Protein AF-A0A9X7G4G8-F1 (afdb_monomer)

Structure (mmCIF, N/CA/C/O backbone):
data_AF-A0A9X7G4G8-F1
#
_entry.id   AF-A0A9X7G4G8-F1
#
loop_
_atom_site.group_PDB
_atom_site.id
_atom_site.type_symbol
_atom_site.label_atom_id
_atom_site.label_alt_id
_atom_site.label_comp_id
_atom_site.label_asym_id
_atom_site.label_entity_id
_atom_site.label_seq_id
_atom_site.pdbx_PDB_ins_code
_atom_site.Cartn_x
_atom_site.Cartn_y
_atom_site.Cartn_z
_atom_site.occupancy
_atom_site.B_iso_or_equiv
_atom_site.auth_seq_id
_atom_site.auth_comp_id
_atom_site.auth_asym_id
_atom_site.auth_atom_id
_atom_site.pdbx_PDB_model_num
ATOM 1 N N . GLN A 1 1 ? -40.607 -14.390 13.431 1.00 73.38 1 GLN A N 1
ATOM 2 C CA . GLN A 1 1 ? -40.820 -13.958 14.825 1.00 73.38 1 GLN A CA 1
ATOM 3 C C . GLN A 1 1 ? -39.812 -12.864 15.126 1.00 73.38 1 GLN A C 1
ATOM 5 O O . GLN A 1 1 ? -38.630 -13.105 14.919 1.00 73.38 1 GLN A O 1
ATOM 10 N N . GLU A 1 2 ? -40.258 -11.662 15.494 1.00 69.75 2 GLU A N 1
ATOM 11 C CA . GLU A 1 2 ? -39.342 -10.584 15.891 1.00 69.75 2 GLU A CA 1
ATOM 12 C C . GLU A 1 2 ? -38.734 -10.877 17.266 1.00 69.75 2 GLU A C 1
ATOM 14 O O . GLU A 1 2 ? -39.414 -11.380 18.162 1.00 69.75 2 GLU A O 1
ATOM 19 N N . LEU A 1 3 ? -37.441 -10.584 17.414 1.00 82.69 3 LEU A N 1
ATOM 20 C CA . LEU A 1 3 ? -36.720 -10.734 18.675 1.00 82.69 3 LEU A CA 1
ATOM 21 C C . LEU A 1 3 ? -36.928 -9.493 19.562 1.00 82.69 3 LEU A C 1
ATOM 23 O O . LEU A 1 3 ? -36.977 -8.374 19.043 1.00 82.69 3 LEU A O 1
ATOM 27 N N . PRO A 1 4 ? -37.022 -9.659 20.894 1.00 85.19 4 PRO A N 1
ATOM 28 C CA . PRO A 1 4 ? -37.183 -8.543 21.819 1.00 85.19 4 PRO A CA 1
ATOM 29 C C . PRO A 1 4 ? -35.953 -7.624 21.806 1.00 85.19 4 PRO A C 1
ATOM 31 O O . PRO A 1 4 ? -34.809 -8.082 21.789 1.00 85.19 4 PRO A O 1
ATOM 34 N N . LYS A 1 5 ? -36.189 -6.307 21.840 1.00 79.69 5 LYS A N 1
ATOM 35 C CA . LYS A 1 5 ? -35.117 -5.303 21.886 1.00 79.69 5 LYS A CA 1
ATOM 36 C C . LYS A 1 5 ? -34.407 -5.338 23.241 1.00 79.69 5 LYS A C 1
ATOM 38 O O . LYS A 1 5 ? -35.038 -5.232 24.289 1.00 79.69 5 LYS A O 1
ATOM 43 N N . THR A 1 6 ? -33.081 -5.411 23.213 1.00 84.94 6 THR A N 1
ATOM 44 C CA . THR A 1 6 ? -32.227 -5.528 24.406 1.00 84.94 6 THR A CA 1
ATOM 45 C C . THR A 1 6 ? -31.980 -4.204 25.137 1.00 84.94 6 THR A C 1
ATOM 47 O O . THR A 1 6 ? -31.405 -4.226 26.217 1.00 84.94 6 THR A O 1
ATOM 50 N N . HIS A 1 7 ? -32.394 -3.057 24.574 1.00 80.44 7 HIS A N 1
ATOM 51 C CA . HIS A 1 7 ? -32.141 -1.702 25.110 1.00 80.44 7 HIS A CA 1
ATOM 52 C C . HIS A 1 7 ? -30.657 -1.392 25.400 1.00 80.44 7 HIS A C 1
ATOM 54 O O . HIS A 1 7 ? -30.343 -0.445 26.116 1.00 80.44 7 HIS A O 1
ATOM 60 N N . SER A 1 8 ? -29.742 -2.177 24.829 1.00 80.75 8 SER A N 1
ATOM 61 C CA . SER A 1 8 ? -28.305 -1.938 24.884 1.00 80.75 8 SER A CA 1
ATOM 62 C C . SER A 1 8 ? -27.901 -1.083 23.686 1.00 80.75 8 SER A C 1
ATOM 64 O O . SER A 1 8 ? -28.226 -1.416 22.545 1.00 80.75 8 SER A O 1
ATOM 66 N N . TYR A 1 9 ? -27.211 0.024 23.954 1.00 80.12 9 TYR A N 1
ATOM 67 C CA . TYR A 1 9 ? -26.712 0.949 22.943 1.00 80.12 9 TYR A CA 1
ATOM 68 C C . TYR A 1 9 ? -25.214 1.133 23.160 1.00 80.12 9 TYR A C 1
ATOM 70 O O . TYR A 1 9 ? -24.785 1.444 24.270 1.00 80.12 9 TYR A O 1
ATOM 78 N N . ILE A 1 10 ? -24.429 0.958 22.101 1.00 84.12 10 ILE A N 1
ATOM 79 C CA . ILE A 1 10 ? -23.006 1.285 22.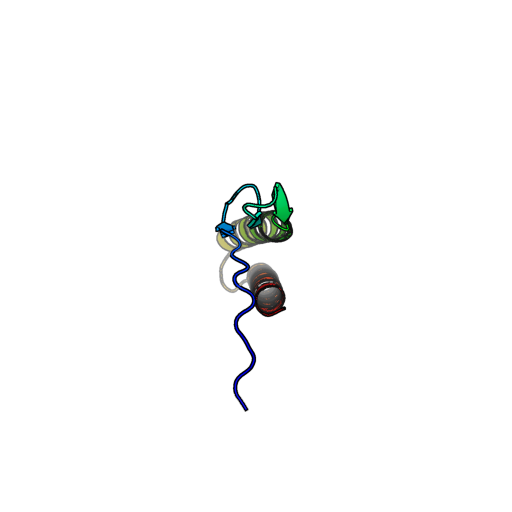099 1.0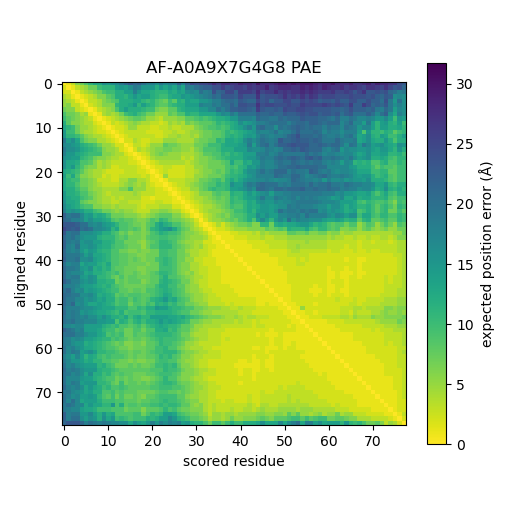0 84.12 10 ILE A CA 1
ATOM 80 C C . ILE A 1 10 ? -22.773 2.355 21.038 1.00 84.12 10 ILE A C 1
ATOM 82 O O . ILE A 1 10 ? -23.140 2.182 19.876 1.00 84.12 10 ILE A O 1
ATOM 86 N N . GLY A 1 11 ? -22.174 3.469 21.454 1.00 84.56 11 GLY A N 1
ATOM 87 C CA . GLY A 1 11 ? -21.659 4.478 20.537 1.00 84.56 11 GLY A CA 1
ATOM 88 C C . GLY A 1 11 ? -20.356 3.989 19.915 1.00 84.56 11 GLY A C 1
ATOM 89 O O . GLY A 1 11 ? -19.513 3.440 20.621 1.00 84.56 11 GLY A O 1
ATOM 90 N N . ILE A 1 12 ? -20.199 4.178 18.607 1.00 87.56 12 ILE A N 1
ATOM 91 C CA . ILE A 1 12 ? -18.989 3.815 17.865 1.00 87.56 12 ILE A CA 1
ATOM 92 C C . ILE A 1 12 ? -18.376 5.103 17.320 1.00 87.56 12 ILE A C 1
ATOM 94 O O . ILE A 1 12 ? -19.008 5.787 16.517 1.00 87.56 12 ILE A O 1
ATOM 98 N N . ASP A 1 13 ? -17.150 5.411 17.731 1.00 86.00 13 ASP A N 1
ATOM 99 C CA . ASP A 1 13 ? -16.320 6.451 17.123 1.00 86.00 13 ASP A CA 1
ATOM 100 C C . ASP A 1 13 ? -15.241 5.803 16.251 1.00 86.00 13 ASP A C 1
ATOM 102 O O . ASP A 1 13 ? -14.544 4.894 16.698 1.00 86.00 13 ASP A O 1
ATOM 106 N N . VAL A 1 14 ? -15.103 6.235 14.998 1.00 80.75 14 VAL A N 1
ATOM 107 C CA . VAL A 1 14 ? -14.163 5.643 14.029 1.00 80.75 14 VAL A CA 1
ATOM 108 C C . VAL A 1 14 ? -13.055 6.631 13.687 1.00 80.75 14 VAL A C 1
ATOM 110 O O . VAL A 1 14 ? -13.316 7.771 13.308 1.00 80.75 14 VAL A O 1
ATOM 113 N N . GLY A 1 15 ? -11.795 6.199 13.793 1.00 74.56 15 GLY A N 1
ATOM 114 C CA . GLY A 1 15 ? -10.649 7.104 13.741 1.00 74.56 15 GLY A CA 1
ATOM 115 C C . GLY A 1 15 ? -9.454 6.628 12.910 1.00 74.56 15 GLY A C 1
ATOM 116 O O . GLY A 1 15 ? -9.282 5.468 12.534 1.00 74.56 15 GLY A O 1
ATOM 117 N N . LEU A 1 16 ? -8.547 7.571 12.633 1.00 66.44 16 LEU A N 1
ATOM 118 C CA . LEU A 1 16 ? -7.264 7.291 11.968 1.00 66.44 16 LEU A CA 1
ATOM 119 C C . LEU A 1 16 ? -6.214 6.698 12.923 1.00 66.44 16 LEU A C 1
ATOM 121 O O . LEU A 1 16 ? -5.249 6.075 12.473 1.00 66.44 16 LEU A O 1
ATOM 125 N N . LYS A 1 17 ? -6.372 6.931 14.232 1.00 71.19 17 LYS A N 1
ATOM 126 C CA . LYS A 1 17 ? -5.488 6.419 15.290 1.00 71.19 17 LYS A CA 1
ATOM 127 C C . LYS A 1 17 ? -5.922 5.020 15.733 1.00 71.19 17 LYS A C 1
ATOM 129 O O . LYS 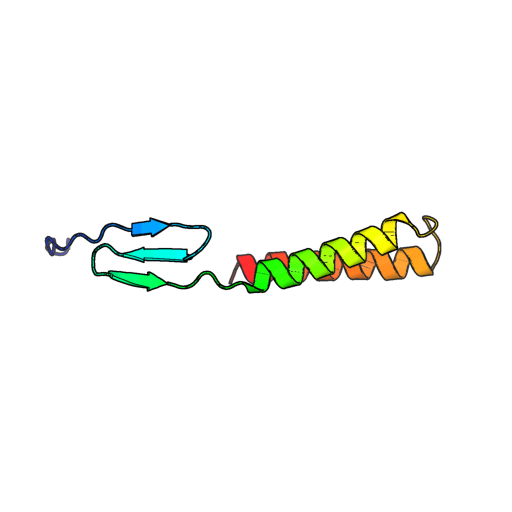A 1 17 ? -5.102 4.102 15.716 1.00 71.19 17 LYS A O 1
ATOM 134 N N . ASP A 1 18 ? -7.208 4.876 16.029 1.00 76.19 18 ASP A N 1
ATOM 135 C CA . ASP A 1 18 ? -7.883 3.643 16.422 1.00 76.19 18 ASP A CA 1
ATOM 136 C C . ASP A 1 18 ? -9.035 3.400 15.444 1.00 76.19 18 ASP A C 1
ATOM 138 O O . ASP A 1 18 ? -9.732 4.340 15.078 1.00 76.19 18 ASP A O 1
ATOM 142 N N . PHE A 1 19 ? -9.184 2.164 14.967 1.00 77.94 19 PHE A N 1
ATOM 143 C CA . PHE A 1 19 ? -10.187 1.795 13.966 1.00 77.94 19 PHE A CA 1
ATOM 144 C C . PHE A 1 19 ? -11.601 2.084 14.464 1.00 77.94 19 PHE A C 1
ATOM 146 O O . PHE A 1 19 ? -12.387 2.691 13.743 1.00 77.94 19 PHE A O 1
ATOM 153 N N . ALA A 1 20 ? -11.884 1.679 15.701 1.00 83.75 20 ALA A N 1
ATOM 154 C CA . ALA A 1 20 ? -13.128 1.981 16.383 1.00 83.75 20 ALA A CA 1
ATOM 155 C C . ALA A 1 20 ? -12.886 2.106 17.890 1.00 83.75 20 ALA A C 1
ATOM 157 O O . ALA A 1 20 ? -12.128 1.325 18.469 1.00 83.75 20 ALA A O 1
ATOM 158 N N . ILE A 1 21 ? -13.542 3.071 18.516 1.00 85.19 21 ILE A N 1
ATOM 159 C CA . ILE A 1 21 ? -13.626 3.238 19.961 1.00 85.19 21 ILE A CA 1
ATOM 160 C C . ILE A 1 21 ? -15.098 3.105 20.323 1.00 85.19 21 ILE A C 1
ATOM 162 O O . ILE A 1 21 ? -15.948 3.812 19.781 1.00 85.19 21 ILE A O 1
ATOM 166 N N . LEU A 1 22 ? -15.398 2.162 21.205 1.00 89.06 22 LEU A N 1
ATOM 167 C CA . LEU A 1 22 ? -16.742 1.959 21.719 1.00 89.06 22 LEU A CA 1
ATOM 168 C C . LEU A 1 22 ? -16.967 2.838 22.953 1.00 89.06 22 LEU A C 1
ATOM 170 O O . LEU A 1 22 ? -16.039 3.117 23.715 1.00 89.06 22 LEU A O 1
ATOM 174 N N . SER A 1 23 ? -18.214 3.239 23.192 1.00 86.88 23 SER A N 1
ATOM 175 C CA . SER A 1 23 ? -18.598 4.021 24.378 1.00 86.88 23 SER A CA 1
ATOM 176 C C . SER A 1 23 ? -18.377 3.291 25.709 1.00 86.88 23 SER A C 1
ATOM 178 O O . SER A 1 23 ? -18.427 3.922 26.759 1.00 86.88 23 SER A O 1
ATOM 180 N N . ASP A 1 24 ? -18.134 1.979 25.677 1.00 86.56 24 ASP A N 1
ATOM 181 C CA . ASP A 1 24 ? -17.751 1.165 26.837 1.00 86.56 24 ASP A CA 1
ATOM 182 C C . ASP A 1 24 ? -16.234 1.194 27.133 1.00 86.56 24 ASP A C 1
ATOM 184 O O . ASP A 1 24 ? -15.772 0.551 28.074 1.00 86.56 24 ASP A O 1
ATOM 188 N N . GLY A 1 25 ? -15.456 1.950 26.349 1.00 80.44 25 GLY A N 1
ATOM 189 C CA . GLY A 1 25 ? -14.003 2.054 26.480 1.00 80.44 25 GLY A CA 1
ATOM 190 C C . GLY A 1 25 ? -13.225 0.971 25.729 1.00 80.44 25 GLY A C 1
ATOM 191 O O . GLY A 1 25 ? -12.002 0.913 25.849 1.00 80.44 25 GLY A O 1
ATOM 192 N N . THR A 1 26 ? -13.880 0.115 24.940 1.00 85.94 26 THR A N 1
ATOM 193 C CA . THR A 1 26 ? -13.195 -0.872 24.096 1.00 85.94 26 THR A CA 1
ATOM 194 C C . THR A 1 26 ? -12.539 -0.194 22.895 1.00 85.94 26 THR A C 1
ATOM 196 O O . THR A 1 26 ? -13.184 0.527 22.133 1.00 85.94 26 THR A O 1
ATOM 199 N N . HIS A 1 27 ? -11.252 -0.476 22.679 1.00 85.25 27 HIS A N 1
ATOM 200 C CA . HIS A 1 27 ? -10.481 0.053 21.554 1.00 85.25 27 HIS A CA 1
ATOM 201 C C . HIS A 1 27 ? -10.145 -1.038 20.537 1.00 85.25 27 HIS A C 1
ATOM 203 O O . HIS A 1 27 ? -9.432 -1.999 20.836 1.00 85.25 27 HIS A O 1
ATOM 209 N N . TYR A 1 28 ? -10.552 -0.824 19.292 1.00 81.81 28 TYR A N 1
ATOM 210 C CA . TYR A 1 28 ? -10.109 -1.601 18.144 1.00 81.81 28 TYR A CA 1
ATOM 211 C C . TYR A 1 28 ? -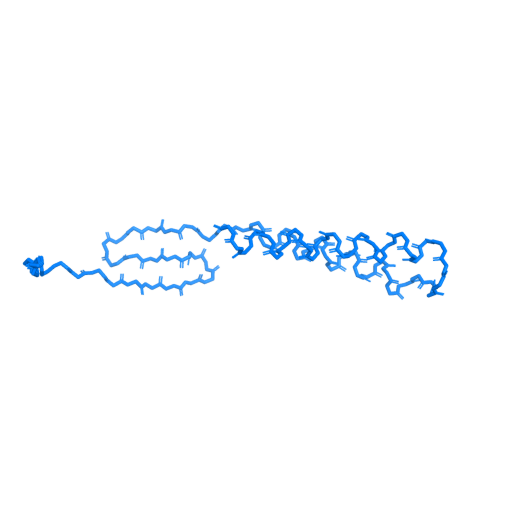8.964 -0.865 17.457 1.00 81.81 28 TYR A C 1
ATOM 213 O O . TYR A 1 28 ? -9.129 0.232 16.925 1.00 81.81 28 TYR A O 1
ATOM 221 N N . LYS A 1 29 ? -7.771 -1.463 17.457 1.00 77.88 29 LYS A N 1
ATOM 222 C CA . LYS A 1 29 ? -6.588 -0.858 16.831 1.00 77.88 29 LYS A CA 1
ATOM 223 C C . LYS A 1 29 ? -6.743 -0.812 15.315 1.00 77.88 29 LYS A C 1
ATOM 225 O O . LYS A 1 29 ? -7.170 -1.786 14.704 1.00 77.88 29 LYS A O 1
ATOM 230 N N . ASN A 1 30 ? -6.296 0.283 14.700 1.00 72.88 30 ASN A N 1
ATOM 231 C CA . ASN A 1 30 ? -6.206 0.364 13.246 1.00 72.88 30 ASN A CA 1
ATOM 232 C C . ASN A 1 30 ? -5.053 -0.521 12.737 1.00 72.88 30 ASN A C 1
ATOM 234 O O . ASN A 1 30 ? -3.892 -0.279 13.102 1.00 72.88 30 ASN A O 1
ATOM 238 N N . PRO A 1 31 ? -5.330 -1.555 11.923 1.00 69.75 31 PRO A N 1
ATOM 239 C CA . PRO A 1 31 ? -4.293 -2.438 11.430 1.00 69.75 31 PRO A CA 1
ATOM 240 C C . PRO A 1 31 ? -3.416 -1.668 10.423 1.00 69.75 31 PRO A C 1
ATOM 242 O O . PRO A 1 31 ? -3.749 -1.451 9.262 1.00 69.75 31 PRO A O 1
ATOM 245 N N . LYS A 1 32 ? -2.231 -1.238 10.882 1.00 71.25 32 LYS A N 1
ATOM 246 C CA . LYS A 1 32 ? -1.300 -0.351 10.148 1.00 71.25 32 LYS A CA 1
ATOM 247 C C . LYS A 1 32 ? -0.648 -0.977 8.903 1.00 71.25 32 LYS A C 1
ATOM 249 O O . LYS A 1 32 ? 0.269 -0.377 8.333 1.00 71.25 32 LYS A O 1
ATOM 254 N N . PHE A 1 33 ? -1.071 -2.164 8.465 1.00 71.75 33 PHE A N 1
ATOM 255 C CA . PHE A 1 33 ? -0.476 -2.845 7.311 1.00 71.75 33 PHE A CA 1
ATOM 256 C C . PHE A 1 33 ? -0.613 -2.020 6.024 1.00 71.75 33 PHE A C 1
ATOM 258 O O . PHE A 1 33 ? 0.312 -2.013 5.208 1.00 71.75 33 PHE A O 1
ATOM 265 N N . PHE A 1 34 ? -1.693 -1.240 5.893 1.00 75.69 34 PHE A N 1
ATOM 266 C CA . PHE A 1 34 ? -1.906 -0.341 4.758 1.00 75.69 34 PHE A CA 1
ATOM 267 C C . PHE A 1 34 ? -0.768 0.664 4.571 1.00 75.69 34 PHE A C 1
ATOM 269 O O . PHE A 1 34 ? -0.255 0.786 3.463 1.00 75.69 34 PHE A O 1
ATOM 276 N N . ARG A 1 35 ? -0.265 1.291 5.645 1.00 80.19 35 ARG A N 1
ATOM 277 C CA . ARG A 1 35 ? 0.836 2.272 5.547 1.00 80.19 35 ARG A CA 1
ATOM 278 C C . ARG A 1 35 ? 2.137 1.650 5.029 1.00 80.19 35 ARG A C 1
ATOM 280 O O . ARG A 1 35 ? 2.889 2.268 4.277 1.00 80.19 35 ARG A O 1
ATOM 287 N N . SER A 1 36 ? 2.427 0.413 5.430 1.00 83.88 36 SER A N 1
ATOM 288 C CA . SER A 1 36 ? 3.587 -0.348 4.938 1.00 83.88 36 SER A CA 1
ATOM 289 C C . SER A 1 36 ? 3.474 -0.625 3.434 1.00 83.88 36 SER A C 1
ATOM 291 O O . SER A 1 36 ? 4.436 -0.426 2.684 1.00 83.88 36 SER A O 1
ATOM 293 N N . LEU A 1 37 ? 2.289 -1.041 2.983 1.00 86.94 37 LEU A N 1
ATOM 294 C CA . LEU A 1 37 ? 2.011 -1.317 1.575 1.00 86.94 37 LEU A CA 1
ATOM 295 C C . LEU A 1 37 ? 2.014 -0.048 0.723 1.00 86.94 37 LEU A C 1
ATOM 297 O O . LEU A 1 37 ? 2.606 -0.059 -0.354 1.00 86.94 37 LEU A O 1
ATOM 301 N N . GLU A 1 38 ? 1.449 1.052 1.218 1.00 87.75 38 GLU A N 1
ATOM 302 C CA . GLU A 1 38 ? 1.497 2.365 0.566 1.00 87.75 38 GLU A CA 1
ATOM 303 C C . GLU A 1 38 ? 2.939 2.826 0.357 1.00 87.75 38 GLU A C 1
ATOM 305 O O . GLU A 1 38 ? 3.321 3.204 -0.751 1.00 87.75 38 GLU A O 1
ATOM 310 N N . ASN A 1 39 ? 3.792 2.696 1.377 1.00 91.25 39 ASN A N 1
ATOM 311 C CA . ASN A 1 39 ? 5.213 3.017 1.253 1.00 91.25 39 ASN A CA 1
ATOM 312 C C . ASN A 1 39 ? 5.922 2.140 0.207 1.00 91.25 39 ASN A C 1
ATOM 314 O O . ASN A 1 39 ? 6.750 2.632 -0.569 1.00 91.25 39 ASN A O 1
ATOM 318 N N . LYS A 1 40 ? 5.612 0.836 0.159 1.00 93.12 40 LYS A N 1
ATOM 319 C CA . LYS A 1 40 ? 6.137 -0.077 -0.873 1.00 93.12 40 LYS A CA 1
ATOM 320 C C . LYS A 1 40 ? 5.657 0.323 -2.269 1.00 93.12 40 LYS A C 1
ATOM 322 O O . LYS A 1 40 ? 6.468 0.337 -3.199 1.00 93.12 40 LYS A O 1
ATOM 327 N N . LEU A 1 41 ? 4.382 0.680 -2.408 1.00 95.25 41 LEU A N 1
ATOM 328 C CA . LEU A 1 41 ? 3.779 1.120 -3.661 1.00 95.25 41 LEU A CA 1
ATOM 329 C C . LEU A 1 41 ? 4.417 2.421 -4.157 1.00 95.25 41 LEU A C 1
ATOM 331 O O . LEU A 1 41 ? 4.883 2.469 -5.294 1.00 95.25 41 LEU A O 1
ATOM 335 N N . ALA A 1 42 ? 4.539 3.432 -3.297 1.00 95.75 42 ALA A N 1
ATOM 336 C CA . ALA A 1 42 ? 5.149 4.717 -3.632 1.00 95.75 42 ALA A CA 1
ATOM 337 C C . ALA A 1 42 ? 6.605 4.554 -4.100 1.00 95.75 42 ALA A C 1
ATOM 339 O O . ALA A 1 42 ? 7.016 5.119 -5.118 1.00 95.75 42 ALA A O 1
ATOM 340 N N . LYS A 1 43 ? 7.393 3.718 -3.406 1.00 96.94 43 LYS A N 1
ATOM 341 C CA . LYS A 1 43 ? 8.759 3.372 -3.836 1.00 96.94 43 LYS A CA 1
ATOM 342 C C . LYS A 1 43 ? 8.754 2.690 -5.205 1.00 96.94 43 LYS A C 1
ATOM 344 O O . LYS A 1 43 ? 9.556 3.045 -6.069 1.00 96.94 43 LYS A O 1
ATOM 349 N N . ALA A 1 44 ? 7.852 1.735 -5.426 1.00 96.94 44 ALA A N 1
ATOM 350 C CA . ALA A 1 44 ? 7.761 1.019 -6.691 1.00 96.94 44 ALA A CA 1
ATOM 351 C C . ALA A 1 44 ? 7.344 1.932 -7.859 1.00 96.94 44 ALA A C 1
ATOM 353 O O . ALA A 1 44 ? 7.932 1.830 -8.938 1.00 96.94 44 ALA A O 1
ATOM 354 N N . GLN A 1 45 ? 6.399 2.848 -7.642 1.00 97.19 45 GLN A N 1
ATOM 355 C CA . GLN A 1 45 ? 5.973 3.832 -8.637 1.00 97.19 45 GLN A CA 1
ATOM 356 C C . GLN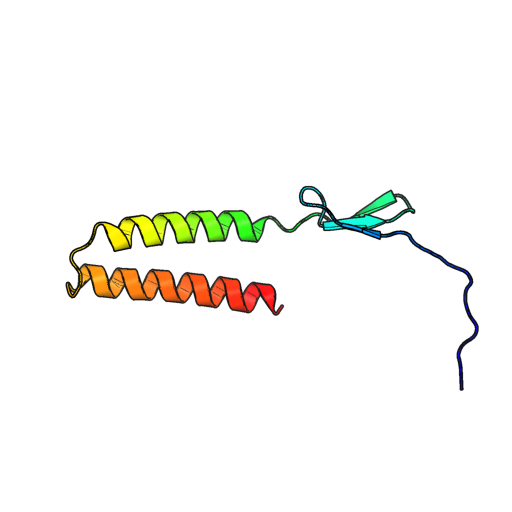 A 1 45 ? 7.082 4.839 -8.962 1.00 97.19 45 GLN A C 1
ATOM 358 O O . GLN A 1 45 ? 7.335 5.100 -10.136 1.00 97.19 45 GLN A O 1
ATOM 363 N N . ARG A 1 46 ? 7.832 5.326 -7.962 1.00 97.94 46 ARG A N 1
ATOM 364 C CA . ARG A 1 46 ? 8.990 6.212 -8.186 1.00 97.94 46 ARG A CA 1
ATOM 365 C C . ARG A 1 46 ? 10.096 5.544 -9.005 1.00 97.94 46 ARG A C 1
ATOM 367 O O . ARG A 1 46 ? 10.751 6.191 -9.815 1.00 97.94 46 ARG A O 1
ATOM 374 N N . VAL A 1 47 ? 10.325 4.246 -8.804 1.00 97.50 47 VAL A N 1
ATOM 375 C CA . VAL A 1 47 ? 11.268 3.487 -9.642 1.00 97.50 47 VAL A CA 1
ATOM 376 C C . VAL A 1 47 ? 10.721 3.311 -11.059 1.00 97.50 47 VAL A C 1
ATOM 378 O O . VAL A 1 47 ? 11.499 3.353 -12.007 1.00 97.50 47 VAL A O 1
ATOM 381 N N . LEU A 1 48 ? 9.409 3.115 -11.223 1.00 97.62 48 LEU A N 1
ATOM 382 C CA . LEU A 1 48 ? 8.778 2.975 -12.536 1.00 97.62 48 LEU A CA 1
ATOM 383 C C . LEU A 1 48 ? 8.876 4.267 -13.354 1.00 97.62 48 LEU A C 1
ATOM 385 O O . LEU A 1 48 ? 9.254 4.199 -14.520 1.00 97.62 48 LEU A O 1
ATOM 389 N N . SER A 1 49 ? 8.584 5.419 -12.744 1.00 96.88 49 SER A N 1
ATOM 390 C CA . SER A 1 49 ? 8.575 6.720 -13.428 1.00 96.88 49 SER A CA 1
ATOM 391 C C . SER A 1 49 ? 9.95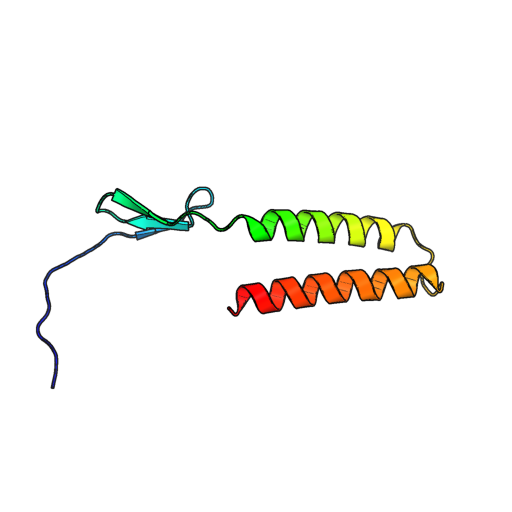0 7.144 -13.939 1.00 96.88 49 SER A C 1
ATOM 393 O O . SER A 1 49 ? 10.048 7.817 -14.956 1.00 96.88 49 SER A O 1
ATOM 395 N N . ARG A 1 50 ? 11.022 6.705 -13.269 1.00 97.12 50 ARG A N 1
ATOM 396 C CA . ARG A 1 50 ? 12.411 6.960 -13.680 1.00 97.12 50 ARG A CA 1
ATOM 397 C C . ARG A 1 50 ? 12.913 6.016 -14.777 1.00 97.12 50 ARG A C 1
ATOM 399 O O . ARG A 1 50 ? 14.021 6.202 -15.267 1.00 97.12 50 ARG A O 1
ATOM 406 N N . ARG A 1 51 ? 12.165 4.961 -15.127 1.00 95.62 51 ARG A N 1
ATOM 407 C CA . ARG A 1 51 ? 12.577 3.985 -16.151 1.00 95.62 51 ARG A CA 1
ATOM 408 C C . ARG A 1 51 ? 12.007 4.360 -17.514 1.00 95.62 51 ARG A C 1
ATOM 410 O O . ARG A 1 51 ? 10.844 4.729 -17.627 1.00 95.62 51 ARG A O 1
ATOM 417 N N . MET A 1 52 ? 12.808 4.151 -18.556 1.00 97.06 52 MET A N 1
ATOM 418 C CA . MET A 1 52 ? 12.389 4.338 -19.944 1.00 97.06 52 MET A CA 1
ATOM 419 C C . MET A 1 52 ? 11.222 3.408 -20.290 1.00 97.06 52 MET A C 1
ATOM 421 O O . MET A 1 52 ? 11.361 2.180 -20.218 1.00 97.06 52 MET A O 1
ATOM 425 N N . LYS A 1 53 ? 10.082 3.999 -20.660 1.00 95.50 53 LYS A N 1
ATOM 426 C CA . LYS A 1 53 ? 8.866 3.281 -21.058 1.00 95.50 53 LYS A CA 1
ATOM 427 C C . LYS A 1 53 ? 9.174 2.303 -22.196 1.00 95.50 53 LYS A C 1
ATOM 429 O O . LYS A 1 53 ? 9.949 2.615 -23.089 1.00 95.50 53 LYS A O 1
ATOM 434 N N . GLY A 1 54 ? 8.608 1.099 -22.131 1.00 93.94 54 GLY A N 1
ATOM 435 C CA . GLY A 1 54 ? 8.836 0.044 -23.128 1.00 93.94 54 GLY A CA 1
ATOM 436 C C . GLY A 1 54 ? 10.100 -0.799 -22.914 1.00 93.94 54 GLY A C 1
ATOM 437 O O . GLY A 1 54 ? 10.159 -1.926 -23.396 1.00 93.94 54 GLY A O 1
ATOM 438 N N . SER A 1 55 ? 11.073 -0.341 -22.119 1.00 97.25 55 SER A N 1
ATOM 439 C CA . SER A 1 55 ? 12.244 -1.166 -21.792 1.00 97.25 55 SER A CA 1
ATOM 440 C C . SER A 1 55 ? 11.871 -2.420 -20.984 1.00 97.25 55 SER A C 1
ATOM 442 O O . SER A 1 55 ? 10.913 -2.431 -20.204 1.00 97.25 55 SER A O 1
ATOM 444 N N . SER A 1 56 ? 12.689 -3.474 -21.080 1.00 97.31 56 SER A N 1
ATOM 445 C CA . SER A 1 56 ? 12.515 -4.702 -20.281 1.00 97.31 56 SER A CA 1
ATOM 446 C C . SER A 1 56 ? 12.466 -4.411 -18.773 1.00 97.31 56 SER A C 1
ATOM 448 O O . SER A 1 56 ? 11.616 -4.927 -18.042 1.00 97.31 56 SER A O 1
ATOM 450 N N . ARG A 1 57 ? 13.323 -3.499 -18.287 1.00 96.56 57 ARG A N 1
ATOM 451 C CA . ARG A 1 57 ? 13.330 -3.083 -16.875 1.00 96.56 57 ARG A CA 1
ATOM 452 C C . ARG A 1 57 ? 12.052 -2.330 -16.508 1.00 96.56 57 ARG A C 1
ATOM 454 O O . ARG A 1 57 ? 11.543 -2.532 -15.404 1.00 96.56 57 ARG A O 1
ATOM 461 N N . TRP A 1 58 ? 11.525 -1.479 -17.383 1.00 97.94 58 TRP A N 1
ATOM 462 C CA . TRP A 1 58 ? 10.249 -0.805 -17.141 1.00 97.94 58 TRP A CA 1
ATOM 463 C C . TRP A 1 58 ? 9.095 -1.807 -17.047 1.00 97.94 58 TRP A C 1
ATOM 465 O O . TRP A 1 58 ? 8.351 -1.775 -16.070 1.00 97.94 58 TRP A O 1
ATOM 475 N N . ASN A 1 59 ? 9.025 -2.779 -17.962 1.00 97.69 59 ASN A N 1
ATOM 476 C CA . ASN A 1 59 ? 8.000 -3.826 -17.939 1.00 97.69 59 ASN A CA 1
ATOM 477 C C . ASN A 1 59 ? 8.030 -4.655 -16.646 1.00 97.69 59 ASN A C 1
ATOM 479 O O . ASN A 1 59 ? 6.996 -4.814 -15.995 1.00 97.69 59 ASN A O 1
ATOM 483 N N . LYS A 1 60 ? 9.216 -5.095 -16.201 1.00 97.19 60 LYS A N 1
ATOM 484 C CA . LYS A 1 60 ? 9.376 -5.800 -14.913 1.00 97.19 60 LYS A CA 1
ATOM 485 C C . LYS A 1 60 ? 8.870 -4.966 -13.731 1.00 97.19 60 LYS A C 1
ATOM 487 O O . LYS A 1 60 ? 8.221 -5.487 -12.825 1.00 97.19 60 LYS A O 1
ATOM 492 N N . GLN A 1 61 ? 9.147 -3.661 -13.736 1.00 97.75 61 GLN A N 1
ATOM 493 C CA . GLN A 1 61 ? 8.709 -2.768 -12.665 1.00 97.75 61 GLN A CA 1
ATOM 494 C C . GLN A 1 61 ? 7.197 -2.514 -12.698 1.00 97.75 61 GLN A C 1
ATOM 496 O O . GLN A 1 61 ? 6.571 -2.478 -11.641 1.00 97.75 61 GLN A O 1
ATOM 501 N N . ARG A 1 62 ? 6.602 -2.383 -13.887 1.00 97.56 62 ARG A N 1
ATOM 502 C CA . ARG A 1 62 ? 5.154 -2.210 -14.061 1.00 97.56 62 ARG A CA 1
ATOM 503 C C . ARG A 1 62 ? 4.385 -3.391 -13.472 1.00 97.56 62 ARG A C 1
ATOM 505 O O . ARG A 1 62 ? 3.430 -3.183 -12.732 1.00 97.56 62 ARG A O 1
ATOM 512 N N . VAL A 1 63 ? 4.843 -4.618 -13.734 1.00 97.69 63 VAL A N 1
ATOM 513 C CA . VAL A 1 63 ? 4.253 -5.837 -13.151 1.00 97.69 63 VAL A CA 1
ATOM 514 C C . VAL A 1 63 ? 4.366 -5.830 -11.625 1.00 97.69 63 VAL A C 1
ATOM 516 O O . VAL A 1 63 ? 3.410 -6.174 -10.936 1.00 97.69 63 VAL A O 1
ATOM 519 N N . LYS A 1 64 ? 5.499 -5.380 -11.070 1.00 96.81 64 LYS A N 1
ATOM 520 C CA . LYS A 1 64 ? 5.665 -5.246 -9.614 1.00 96.81 64 LYS A CA 1
ATOM 521 C C . LYS A 1 64 ? 4.658 -4.268 -9.001 1.00 96.81 64 LYS A C 1
ATOM 523 O O . LYS A 1 64 ? 4.105 -4.567 -7.951 1.00 96.81 64 LYS A O 1
ATOM 528 N N . VAL A 1 65 ? 4.417 -3.126 -9.646 1.00 96.88 65 VAL A N 1
ATOM 529 C CA . VAL A 1 65 ? 3.398 -2.158 -9.207 1.00 96.88 65 VAL A CA 1
ATOM 530 C C . VAL A 1 65 ? 2.003 -2.791 -9.242 1.00 96.88 65 VAL A C 1
ATOM 532 O O . VAL A 1 65 ? 1.285 -2.703 -8.251 1.00 96.88 65 VAL A O 1
ATOM 535 N N . ALA A 1 66 ? 1.653 -3.497 -10.323 1.00 96.75 66 ALA A N 1
ATOM 536 C CA . ALA A 1 66 ? 0.359 -4.173 -10.452 1.00 96.75 66 ALA A CA 1
ATOM 537 C C . ALA A 1 66 ? 0.112 -5.207 -9.338 1.00 96.75 66 ALA A C 1
ATOM 539 O O . ALA A 1 66 ? -0.938 -5.177 -8.707 1.00 96.75 66 ALA A O 1
ATOM 540 N N . ARG A 1 67 ? 1.108 -6.045 -9.018 1.00 96.00 67 ARG A N 1
ATOM 541 C CA . ARG A 1 67 ? 1.014 -7.029 -7.921 1.00 96.00 67 ARG A CA 1
ATOM 542 C C . ARG A 1 67 ? 0.791 -6.386 -6.550 1.00 96.00 67 ARG A C 1
ATOM 544 O O . ARG A 1 67 ? 0.088 -6.939 -5.714 1.00 96.00 67 ARG A O 1
ATOM 551 N N . ILE A 1 68 ? 1.390 -5.219 -6.298 1.00 93.94 68 ILE A N 1
ATOM 552 C CA . ILE A 1 68 ? 1.170 -4.490 -5.038 1.00 93.94 68 ILE A CA 1
ATOM 553 C C . ILE A 1 68 ? -0.269 -3.960 -4.975 1.00 93.94 68 ILE A C 1
ATOM 555 O O . ILE A 1 68 ? -0.896 -4.055 -3.924 1.00 93.94 68 ILE A O 1
ATOM 559 N N . HIS A 1 69 ? -0.806 -3.442 -6.084 1.00 94.00 69 HIS A N 1
ATOM 560 C CA . HIS A 1 69 ? -2.208 -3.019 -6.150 1.00 94.00 69 HIS A CA 1
ATOM 561 C C . HIS A 1 69 ? -3.180 -4.183 -5.935 1.00 94.00 69 HIS A C 1
ATOM 563 O O . HIS A 1 69 ? -4.137 -4.033 -5.181 1.00 94.00 69 HIS A O 1
ATOM 569 N N . GLU A 1 70 ? -2.917 -5.334 -6.552 1.00 93.88 70 GLU A N 1
ATOM 570 C CA . GLU A 1 70 ? -3.701 -6.559 -6.368 1.00 93.88 70 GLU A CA 1
ATOM 571 C C . GLU A 1 70 ? -3.727 -6.989 -4.897 1.00 93.88 70 GLU A C 1
ATOM 573 O O . GLU A 1 70 ? -4.801 -7.157 -4.326 1.00 93.88 70 GLU A O 1
ATOM 578 N N . TYR A 1 71 ? -2.561 -7.055 -4.248 1.00 90.75 71 TYR A N 1
ATOM 579 C CA . TYR A 1 71 ? -2.471 -7.398 -2.828 1.00 90.75 71 TYR A CA 1
ATOM 580 C C . TYR A 1 71 ? -3.250 -6.421 -1.932 1.00 90.75 71 TYR A C 1
ATOM 582 O O . TYR A 1 71 ? -3.966 -6.849 -1.032 1.00 90.75 71 TYR A O 1
ATOM 590 N N . ILE A 1 72 ? -3.145 -5.108 -2.182 1.00 88.19 72 ILE A N 1
ATOM 591 C CA . ILE A 1 72 ? -3.902 -4.085 -1.435 1.00 88.19 72 ILE A CA 1
ATOM 592 C C . ILE A 1 72 ? -5.411 -4.248 -1.646 1.00 88.19 72 ILE A C 1
ATOM 594 O O . ILE A 1 72 ? -6.175 -4.063 -0.705 1.00 88.19 72 ILE A O 1
ATOM 598 N N . SER A 1 73 ? -5.840 -4.559 -2.871 1.00 88.75 73 SER A N 1
ATOM 599 C CA . SER A 1 73 ? -7.251 -4.772 -3.202 1.00 88.75 73 SER A CA 1
ATOM 600 C C . SER A 1 73 ? -7.816 -5.993 -2.476 1.00 88.75 73 SER A C 1
ATOM 602 O O . SER A 1 73 ? -8.887 -5.900 -1.886 1.00 88.75 73 SER A O 1
ATOM 604 N N . ASN A 1 74 ? -7.074 -7.105 -2.459 1.00 88.44 74 ASN A N 1
AT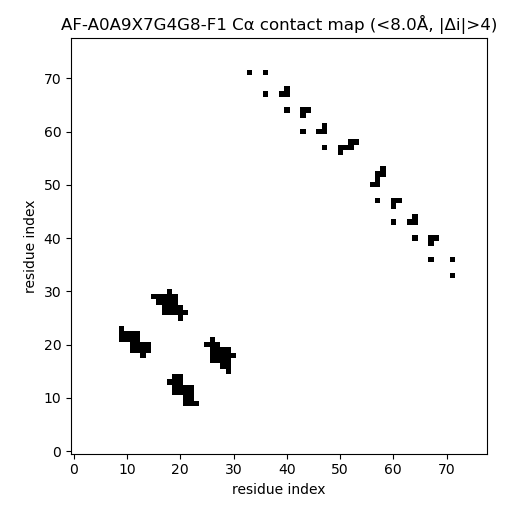OM 605 C CA . ASN A 1 74 ? -7.492 -8.328 -1.773 1.00 88.44 74 ASN A CA 1
ATOM 606 C C . ASN A 1 74 ? -7.564 -8.114 -0.255 1.00 88.44 74 ASN A C 1
ATOM 608 O O . ASN A 1 74 ? -8.603 -8.358 0.338 1.00 88.44 74 ASN A O 1
ATOM 612 N N . ALA A 1 75 ? -6.544 -7.494 0.346 1.00 82.69 75 ALA A N 1
ATOM 613 C CA . ALA A 1 75 ? -6.523 -7.200 1.781 1.00 82.69 75 ALA A CA 1
ATOM 614 C C . ALA A 1 75 ? -7.550 -6.140 2.248 1.00 82.69 75 ALA A C 1
ATOM 616 O O . ALA A 1 75 ? -7.602 -5.829 3.432 1.00 82.69 75 ALA A O 1
ATOM 617 N N . ARG A 1 76 ? -8.303 -5.510 1.332 1.00 79.06 76 ARG A N 1
ATOM 618 C CA . ARG A 1 76 ? -9.463 -4.651 1.656 1.00 79.06 76 ARG A CA 1
ATOM 619 C C . ARG A 1 76 ? -10.794 -5.394 1.599 1.00 79.06 76 ARG A C 1
ATOM 621 O O . ARG A 1 76 ? -11.791 -4.845 2.054 1.00 79.06 76 ARG A O 1
ATOM 628 N N . LYS A 1 77 ? -10.825 -6.538 0.916 1.00 79.25 77 LYS A N 1
ATOM 629 C CA 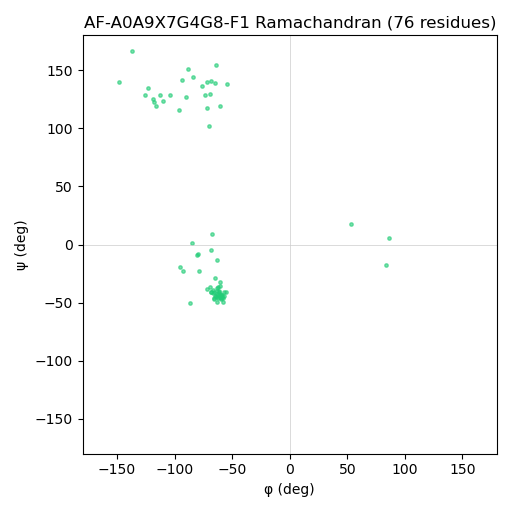. LYS A 1 77 ? -12.019 -7.371 0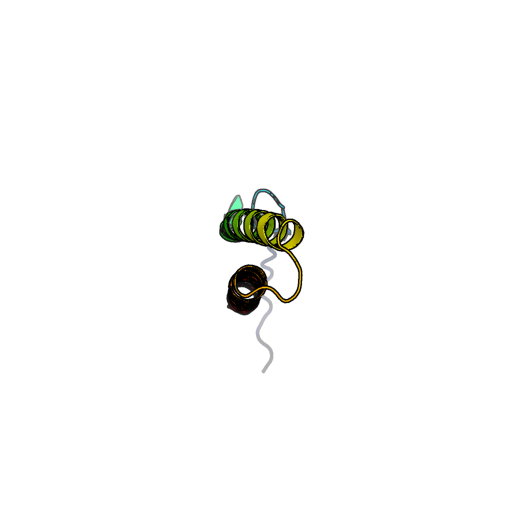.744 1.00 79.25 77 LYS A CA 1
ATOM 630 C C . LYS A 1 77 ? -12.117 -8.458 1.814 1.00 79.25 77 LYS A C 1
ATOM 632 O O . LYS A 1 77 ? -13.222 -8.941 2.034 1.00 79.25 77 LYS A O 1
ATOM 637 N N . ASP A 1 78 ? -10.983 -8.810 2.416 1.00 63.19 78 ASP A N 1
ATOM 638 C CA . ASP A 1 78 ? -10.876 -9.625 3.631 1.00 63.19 78 ASP A CA 1
ATOM 639 C C . ASP A 1 78 ? -11.167 -8.780 4.882 1.00 63.19 78 ASP A C 1
ATOM 641 O O . ASP A 1 78 ? -11.844 -9.301 5.796 1.00 63.19 78 ASP A O 1
#

Foldseek 3Di:
DDDDDPPDDWDWDADPQFRIAIPVRDTHGDPCVVVVLVVVLVVLVVLLVPDDPPDPVNVVSVVVNVVSVVVVVVVVVD

Secondary structure (DSSP, 8-state):
-PPPP------EE--SSEEEEETTS-EEE--THHHHHHHHHHHHHHHHHTSPTTSHHHHHHHHHHHHHHHHHHHTTT-

Solvent-accessible surface area (backbone atoms only — not comparable to full-atom values): 4768 Å² total; per-residue (Å²): 134,88,78,84,83,82,86,77,84,78,53,77,47,73,50,92,78,34,42,31,37,36,71,87,73,51,75,40,73,44,79,64,62,60,61,57,50,50,55,53,44,53,55,42,48,57,56,35,73,74,35,60,81,88,37,71,70,25,52,56,36,50,53,53,43,51,55,51,51,50,53,55,54,50,70,70,75,109

Nearest PDB structures (foldseek):
  8h1j-assembly1_A  TM=7.382E-01  e=4.227E-06  Deinococcus radiodurans R1 = ATCC 13939 = DSM 20539
  8exa-assembly1_A  TM=7.188E-01  e=7.156E-06  Deinococcus radiodurans R1 = ATCC 13939 = DSM 20539
  7y8a-assembly1_F  TM=8.332E-01  e=1.578E+00  Chroomonas placoidea
  8bcv-assembly1_F  TM=8.308E-01  e=3.475E+00  Avena sativa

Sequence (78 aa):
QELPKTHSYIGIDVGLKDFAILSDGTHYKNPKFFRSLENKLAKAQRVLSRRMKGSSRWNKQRVKVARIHEYISNARKD

pLDDT: mean 87.05, std 9.25, range [63.19, 97.94]

Organism: Bacillus cereus (NCBI:txid1396)

InterPro domains:
  IPR001959 Probable transposase, IS891/IS1136/IS1341 [PF01385] (2-78)

Radius of gyration: 20.91 Å; Cα contacts (8 Å, |Δi|>4): 59; chains: 1; bounding box: 54×21×50 Å

Mean predicted aligned error: 8.82 Å